Protein AF-A0A520GWT6-F1 (afdb_monomer_lite)

Sequence (81 aa):
LKDQATKLVKSKDIKAQRGVFAKLSNEMITAVKAKNLLNAPVYVQYCPMKKASWLSTEKSIKNPYYGSAMLSCGNVVETIK

Secondary structure (DSSP, 8-state):
-HHHHHHHHH---HHHHHHHHHHHHHHHHHHHHT----SS-EEEEEETTTTEEEEESSSS---SSSGGGGTT--EEEEEE-

pLDDT: mean 93.57, std 5.34, range [68.31, 98.5]

Structure (mmCIF, N/CA/C/O backbone):
data_AF-A0A520GWT6-F1
#
_entry.id   AF-A0A520GWT6-F1
#
loop_
_atom_site.group_PDB
_atom_site.id
_atom_site.type_symbol
_atom_site.label_atom_id
_atom_site.label_alt_id
_atom_site.label_comp_id
_atom_site.label_asym_id
_atom_site.label_entity_id
_atom_site.label_seq_id
_atom_site.pdbx_PDB_ins_code
_atom_site.Cartn_x
_atom_site.Cartn_y
_atom_site.Cartn_z
_atom_site.occupancy
_atom_site.B_iso_or_equiv
_atom_site.auth_seq_id
_atom_site.auth_comp_id
_atom_site.auth_asym_id
_atom_site.auth_atom_id
_atom_site.pdbx_PDB_model_num
ATOM 1 N N . LEU A 1 1 ? -6.027 10.379 -9.356 1.00 83.50 1 LEU A N 1
ATOM 2 C CA . LEU A 1 1 ? -6.506 8.980 -9.471 1.00 83.50 1 LEU A CA 1
ATOM 3 C C . LEU A 1 1 ? -6.413 8.424 -10.896 1.00 83.50 1 LEU A C 1
ATOM 5 O O . LEU A 1 1 ? -5.590 7.541 -11.120 1.00 83.50 1 LEU A O 1
ATOM 9 N N . LYS A 1 2 ? -7.191 8.929 -11.873 1.00 89.81 2 LYS A N 1
ATOM 10 C CA . LYS A 1 2 ? -7.222 8.400 -13.261 1.00 89.81 2 LYS A CA 1
ATOM 11 C C . LYS A 1 2 ? -5.842 8.342 -13.933 1.00 89.81 2 LYS A C 1
ATOM 13 O O . LYS A 1 2 ? -5.509 7.349 -14.580 1.00 89.81 2 LYS A O 1
ATOM 18 N N . ASP A 1 3 ? -5.016 9.362 -13.728 1.00 91.38 3 ASP A N 1
ATOM 19 C CA . ASP A 1 3 ? -3.693 9.444 -14.354 1.00 91.38 3 ASP A CA 1
ATOM 20 C C . ASP A 1 3 ? -2.723 8.387 -13.823 1.00 91.38 3 ASP A C 1
ATOM 22 O O . ASP A 1 3 ? -2.033 7.734 -14.607 1.00 91.38 3 ASP A O 1
ATOM 26 N N . GLN A 1 4 ? -2.689 8.171 -12.502 1.00 91.19 4 GLN A N 1
ATOM 27 C CA . GLN A 1 4 ? -1.837 7.138 -11.904 1.00 91.19 4 GLN A CA 1
ATOM 28 C C . GLN A 1 4 ? -2.315 5.740 -12.297 1.00 91.19 4 GLN A C 1
ATOM 30 O O . GLN A 1 4 ? -1.493 4.899 -12.650 1.00 91.19 4 GLN A O 1
ATOM 35 N N . ALA A 1 5 ? -3.630 5.502 -12.326 1.00 91.38 5 ALA A N 1
ATOM 36 C CA . ALA A 1 5 ? -4.187 4.237 -12.802 1.00 91.38 5 ALA A CA 1
ATOM 37 C C . ALA A 1 5 ? -3.803 3.964 -14.268 1.00 91.38 5 ALA A C 1
ATOM 39 O O . ALA A 1 5 ? -3.360 2.868 -14.608 1.00 91.38 5 ALA A O 1
ATOM 40 N N . THR A 1 6 ? -3.867 4.985 -15.126 1.00 93.81 6 THR A N 1
ATOM 41 C CA . THR A 1 6 ? -3.459 4.870 -16.534 1.00 93.81 6 THR A CA 1
ATOM 42 C C . THR A 1 6 ? -1.966 4.558 -16.664 1.00 93.81 6 THR A C 1
ATOM 44 O O . THR A 1 6 ? -1.582 3.683 -17.441 1.00 93.81 6 THR A O 1
ATOM 47 N N . LYS A 1 7 ? -1.109 5.239 -15.892 1.00 92.25 7 LYS A N 1
ATOM 48 C CA . LYS A 1 7 ? 0.342 4.981 -15.866 1.00 92.25 7 LYS A CA 1
ATOM 49 C C . LYS A 1 7 ? 0.668 3.574 -15.366 1.00 92.25 7 LYS A C 1
ATOM 51 O O . LYS A 1 7 ? 1.552 2.929 -15.925 1.00 92.25 7 LYS A O 1
ATOM 56 N N . LEU A 1 8 ? -0.056 3.097 -14.353 1.00 92.94 8 LEU A N 1
ATOM 57 C CA . LEU A 1 8 ? 0.112 1.761 -13.789 1.00 92.94 8 LEU A CA 1
ATOM 58 C C . LEU A 1 8 ? -0.155 0.684 -14.847 1.00 92.94 8 LEU A C 1
ATOM 60 O O . LEU A 1 8 ? 0.695 -0.173 -15.061 1.00 92.94 8 LEU A O 1
ATOM 64 N N . VAL A 1 9 ? -1.289 0.773 -15.551 1.00 93.75 9 VAL A N 1
ATOM 65 C CA . VAL A 1 9 ? -1.697 -0.220 -16.563 1.00 93.75 9 VAL A CA 1
ATOM 66 C C . VAL A 1 9 ? -0.813 -0.178 -17.815 1.00 93.75 9 VAL A C 1
ATOM 68 O O . VAL A 1 9 ? -0.553 -1.214 -18.418 1.00 93.75 9 VAL A O 1
ATOM 71 N N . LYS A 1 10 ? -0.321 1.002 -18.216 1.00 94.44 10 LYS A N 1
ATOM 72 C CA . LYS A 1 10 ? 0.533 1.142 -19.411 1.00 94.44 10 LYS A CA 1
ATOM 73 C C . LYS A 1 10 ? 1.977 0.680 -19.202 1.00 94.44 10 LYS A C 1
ATOM 75 O O . LYS A 1 10 ? 2.667 0.402 -20.182 1.00 94.44 10 LYS A O 1
ATOM 80 N N . SER A 1 11 ? 2.460 0.630 -17.961 1.00 94.19 11 SER A N 1
ATOM 81 C CA . SER A 1 11 ? 3.823 0.172 -17.682 1.00 94.19 11 SER A CA 1
ATOM 82 C C . SER A 1 11 ? 3.940 -1.337 -17.892 1.00 94.19 11 SER A C 1
ATOM 84 O O . SER A 1 11 ? 3.143 -2.092 -17.346 1.00 94.19 11 SER A O 1
ATOM 86 N N . LYS A 1 12 ? 4.969 -1.781 -18.622 1.00 94.69 12 LYS A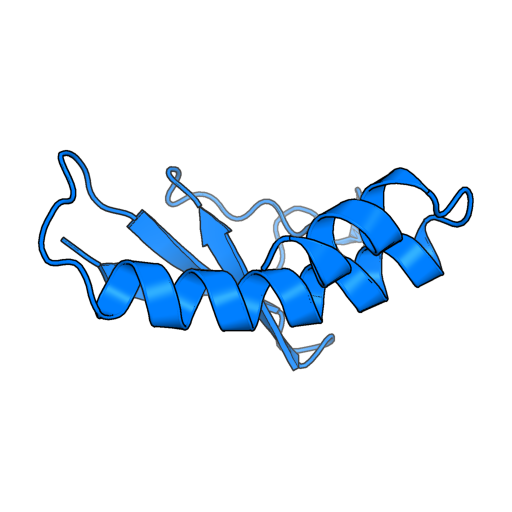 N 1
ATOM 87 C CA . LYS A 1 12 ? 5.338 -3.205 -18.750 1.00 94.69 12 LYS A CA 1
ATOM 88 C C . LYS A 1 12 ? 6.390 -3.651 -17.729 1.00 94.69 12 LYS A C 1
ATOM 90 O O . LYS A 1 12 ? 6.646 -4.841 -17.595 1.00 94.69 12 LYS A O 1
ATOM 95 N N . ASP A 1 13 ? 6.995 -2.705 -17.011 1.00 96.25 13 ASP A N 1
ATOM 96 C CA . ASP A 1 13 ? 7.996 -2.990 -15.985 1.00 96.25 13 ASP A CA 1
ATOM 97 C C . ASP A 1 13 ? 7.352 -3.024 -14.593 1.00 96.25 13 ASP A C 1
ATOM 99 O O . ASP A 1 13 ? 6.720 -2.056 -14.154 1.00 96.25 13 ASP A O 1
ATOM 103 N N . ILE A 1 14 ? 7.531 -4.141 -13.885 1.00 93.69 14 ILE A N 1
ATOM 104 C CA . ILE A 1 14 ? 6.925 -4.372 -12.567 1.00 93.69 14 ILE A CA 1
ATOM 105 C C . ILE A 1 14 ? 7.471 -3.424 -11.492 1.00 93.69 14 ILE A C 1
ATOM 107 O O . ILE A 1 14 ? 6.742 -3.044 -10.571 1.00 93.69 14 ILE A O 1
ATOM 111 N N . LYS A 1 15 ? 8.739 -2.999 -11.585 1.00 92.69 15 LYS A N 1
ATOM 112 C CA . LYS A 1 15 ? 9.319 -2.061 -10.610 1.00 92.69 15 LYS A CA 1
ATOM 113 C C . LYS A 1 15 ? 8.695 -0.676 -10.779 1.00 92.69 15 LYS A C 1
ATOM 115 O O . LYS A 1 15 ? 8.307 -0.059 -9.783 1.00 92.69 15 LYS A O 1
ATOM 120 N N . ALA A 1 16 ? 8.526 -0.226 -12.018 1.00 94.94 16 ALA A N 1
ATOM 121 C CA . ALA A 1 16 ? 7.828 1.003 -12.362 1.00 94.94 16 ALA A CA 1
ATOM 122 C C . ALA A 1 16 ? 6.350 0.938 -11.949 1.00 94.94 16 ALA A C 1
ATOM 124 O O . ALA A 1 16 ? 5.866 1.869 -11.302 1.00 94.94 16 ALA A O 1
ATOM 125 N N . GLN A 1 17 ? 5.661 -0.183 -12.208 1.00 96.31 17 GLN A N 1
ATOM 126 C CA . GLN A 1 17 ? 4.285 -0.399 -11.745 1.00 96.31 17 GLN A CA 1
ATOM 127 C C . GLN A 1 17 ? 4.176 -0.247 -10.224 1.00 96.31 17 GLN A C 1
ATOM 129 O O . GLN A 1 17 ? 3.367 0.541 -9.742 1.00 96.31 17 GLN A O 1
ATOM 134 N N . ARG A 1 18 ? 5.040 -0.916 -9.453 1.00 95.81 18 ARG A N 1
ATOM 135 C CA . ARG A 1 18 ? 5.070 -0.809 -7.982 1.00 95.81 18 ARG A CA 1
ATOM 136 C C . ARG A 1 18 ? 5.311 0.621 -7.492 1.00 95.81 18 ARG A C 1
ATOM 138 O O . ARG A 1 18 ? 4.739 1.029 -6.483 1.00 95.81 18 ARG A O 1
ATOM 145 N N . GLY A 1 19 ? 6.139 1.393 -8.197 1.00 94.62 19 GLY A N 1
ATOM 146 C CA . GLY A 1 19 ? 6.359 2.810 -7.900 1.00 94.62 19 GLY A CA 1
ATOM 147 C C . GLY A 1 19 ? 5.111 3.667 -8.126 1.00 94.62 19 GLY A C 1
ATOM 148 O O . GLY A 1 19 ? 4.767 4.491 -7.277 1.00 94.62 19 GLY A O 1
ATOM 149 N N . VAL A 1 20 ? 4.404 3.453 -9.239 1.00 96.50 20 VAL A N 1
ATOM 150 C CA . VAL A 1 20 ? 3.135 4.142 -9.532 1.00 96.50 20 VAL A CA 1
ATOM 151 C C . VAL A 1 20 ? 2.035 3.706 -8.560 1.00 96.50 20 VAL A C 1
ATOM 153 O O . VAL A 1 20 ? 1.278 4.546 -8.077 1.00 96.50 20 VAL A O 1
ATOM 156 N N . PHE A 1 21 ? 1.985 2.420 -8.211 1.00 96.94 21 PHE A N 1
ATOM 157 C CA . PHE A 1 21 ? 1.016 1.864 -7.270 1.00 96.94 21 PHE A CA 1
ATOM 158 C C . PHE A 1 21 ? 1.103 2.516 -5.886 1.00 96.94 21 PHE A C 1
ATOM 160 O O . PHE A 1 21 ? 0.066 2.822 -5.303 1.00 96.94 21 PHE A O 1
ATOM 167 N N . ALA A 1 22 ? 2.308 2.805 -5.384 1.00 96.44 22 ALA A N 1
ATOM 168 C CA . ALA A 1 22 ? 2.475 3.522 -4.118 1.00 96.44 22 ALA A CA 1
ATOM 169 C C . ALA A 1 22 ? 1.833 4.924 -4.154 1.00 96.44 22 ALA A C 1
ATOM 171 O O . ALA A 1 22 ? 1.159 5.328 -3.209 1.00 96.44 22 ALA A O 1
ATOM 172 N N . LYS A 1 23 ? 1.987 5.654 -5.270 1.00 95.88 23 LYS A N 1
ATOM 173 C CA . LYS A 1 23 ? 1.368 6.980 -5.451 1.00 95.88 23 LYS A CA 1
ATOM 174 C C . LYS A 1 23 ? -0.153 6.881 -5.535 1.00 95.88 23 LYS A C 1
ATOM 176 O O . LYS A 1 23 ? -0.851 7.600 -4.827 1.00 95.88 23 LYS A O 1
ATOM 181 N N . LEU A 1 24 ? -0.653 5.959 -6.361 1.00 96.56 24 LEU A N 1
ATOM 182 C CA . LEU A 1 24 ? -2.086 5.701 -6.501 1.00 96.56 24 LEU A CA 1
ATOM 183 C C . LEU A 1 24 ? -2.717 5.309 -5.158 1.00 96.56 24 LEU A C 1
ATOM 185 O O . LEU A 1 24 ? -3.797 5.786 -4.827 1.00 96.56 24 LEU A O 1
ATOM 189 N N . SER A 1 25 ? -2.030 4.474 -4.378 1.00 97.00 25 SER A N 1
ATOM 190 C CA . SER A 1 25 ? -2.497 4.022 -3.068 1.00 97.00 25 SER A CA 1
ATOM 191 C C . SER A 1 25 ? -2.674 5.177 -2.090 1.00 97.00 25 SER A C 1
ATOM 193 O O . SER A 1 25 ? -3.707 5.247 -1.433 1.00 97.00 25 SER A O 1
ATOM 195 N N . ASN A 1 26 ? -1.727 6.118 -2.032 1.00 95.88 26 ASN A N 1
ATOM 196 C CA . ASN A 1 26 ? -1.863 7.305 -1.184 1.00 95.88 26 ASN A CA 1
ATOM 197 C C . ASN A 1 26 ? -3.088 8.146 -1.576 1.00 95.88 26 ASN A C 1
ATOM 199 O O . ASN A 1 26 ? -3.885 8.500 -0.710 1.00 95.88 26 ASN A O 1
ATOM 203 N N . GLU A 1 27 ? -3.280 8.407 -2.875 1.00 95.25 27 GLU A N 1
ATOM 204 C CA . GLU A 1 27 ? -4.455 9.140 -3.370 1.00 95.25 27 GLU A CA 1
ATOM 205 C C . GLU A 1 27 ? -5.770 8.415 -3.026 1.00 95.25 27 GLU A C 1
ATOM 207 O O . GLU A 1 27 ? -6.748 9.050 -2.628 1.00 95.25 27 GLU A O 1
ATOM 212 N N . MET A 1 28 ? -5.793 7.082 -3.143 1.00 93.94 28 MET A N 1
ATOM 213 C CA . MET A 1 28 ? -6.957 6.260 -2.801 1.00 93.94 28 MET A CA 1
ATOM 214 C C . MET 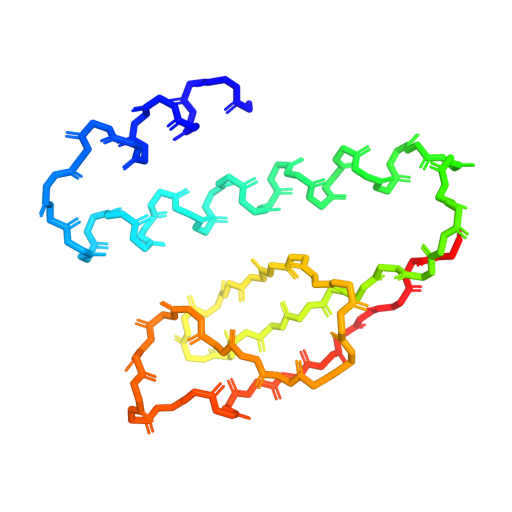A 1 28 ? -7.261 6.272 -1.303 1.00 93.94 28 MET A C 1
ATOM 216 O O . MET A 1 28 ? -8.425 6.399 -0.934 1.00 93.94 28 MET A O 1
ATOM 220 N N . ILE A 1 29 ? -6.246 6.174 -0.439 1.00 95.06 29 ILE A N 1
ATOM 221 C CA . ILE A 1 29 ? -6.425 6.252 1.019 1.00 95.06 29 ILE A CA 1
ATOM 222 C C . ILE A 1 29 ? -7.069 7.590 1.391 1.00 95.06 29 ILE A C 1
ATOM 224 O O . ILE A 1 29 ? -8.062 7.604 2.116 1.00 95.06 29 ILE A O 1
ATOM 228 N N . THR A 1 30 ? -6.559 8.705 0.859 1.00 94.00 30 THR A N 1
ATOM 229 C CA . THR A 1 30 ? -7.150 10.033 1.087 1.00 94.00 30 THR A CA 1
ATOM 230 C C . THR A 1 30 ? -8.603 10.091 0.615 1.00 94.00 30 THR A C 1
ATOM 232 O O . THR A 1 30 ? -9.465 10.570 1.349 1.00 94.00 30 THR A O 1
ATOM 235 N N . ALA A 1 31 ? -8.892 9.572 -0.581 1.00 92.75 31 ALA A N 1
ATOM 236 C CA . ALA A 1 31 ? -10.242 9.581 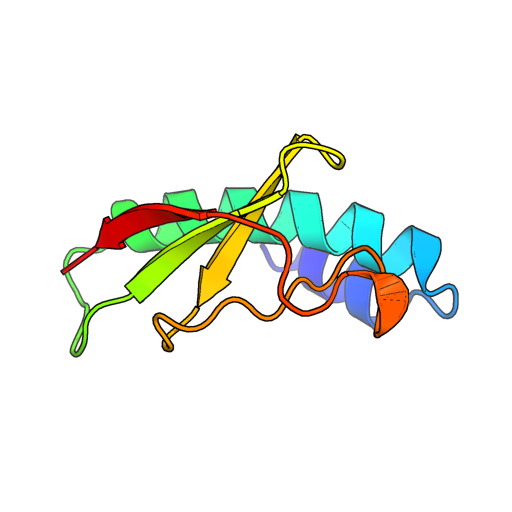-1.136 1.00 92.75 31 ALA A CA 1
ATOM 237 C C . ALA A 1 31 ? -11.229 8.734 -0.316 1.00 92.75 31 ALA A C 1
ATOM 239 O O . ALA A 1 31 ? -12.360 9.164 -0.098 1.00 92.75 31 ALA A O 1
ATOM 240 N N . VAL A 1 32 ? -10.808 7.554 0.149 1.00 91.75 32 VAL A N 1
ATOM 241 C CA . VAL A 1 32 ? -11.642 6.669 0.973 1.00 91.75 32 VAL A CA 1
ATOM 242 C C . VAL A 1 32 ? -11.901 7.287 2.340 1.00 91.75 32 VAL A C 1
ATOM 244 O O . VAL A 1 32 ? -13.046 7.330 2.765 1.00 91.75 32 VAL A O 1
ATOM 247 N N . LYS A 1 33 ? -10.884 7.854 2.997 1.00 90.69 33 LYS A N 1
ATOM 248 C CA . LYS A 1 33 ? -11.071 8.543 4.284 1.00 90.69 33 LYS A CA 1
ATOM 249 C C . LYS A 1 33 ? -12.010 9.744 4.201 1.00 90.69 33 LYS A C 1
ATOM 251 O O . LYS A 1 33 ? -12.685 10.057 5.171 1.00 90.69 33 LYS A O 1
ATOM 256 N N . ALA A 1 34 ? -12.050 10.424 3.057 1.00 90.12 34 ALA A N 1
ATOM 257 C CA . ALA A 1 34 ? -12.961 11.543 2.841 1.00 90.12 34 ALA A CA 1
ATOM 258 C C . ALA A 1 34 ? -14.426 11.105 2.654 1.00 90.12 34 ALA A C 1
ATOM 260 O O . ALA A 1 34 ? -15.324 11.945 2.704 1.00 90.12 34 ALA A O 1
ATOM 261 N N . LYS A 1 35 ? -14.686 9.815 2.405 1.00 79.25 35 LYS A N 1
ATOM 262 C CA . LYS A 1 35 ? -16.026 9.278 2.161 1.00 79.25 35 LYS A CA 1
ATOM 263 C C . LYS A 1 35 ? -16.401 8.277 3.256 1.00 79.25 35 LYS A C 1
ATOM 265 O O . LYS A 1 35 ? -15.966 7.135 3.222 1.00 79.25 35 LYS A O 1
ATOM 270 N N . ASN A 1 36 ? -17.301 8.670 4.158 1.00 68.31 36 ASN A N 1
ATOM 271 C CA . ASN A 1 36 ? -17.907 7.797 5.182 1.00 68.31 36 ASN A CA 1
ATOM 272 C C . ASN A 1 36 ? -18.927 6.792 4.597 1.00 68.31 36 ASN A C 1
ATOM 274 O O . ASN A 1 36 ? -20.012 6.605 5.137 1.00 68.31 36 ASN A O 1
ATOM 278 N N . LEU A 1 37 ? -18.630 6.187 3.447 1.00 68.81 37 LEU A N 1
ATOM 279 C CA . LEU A 1 37 ? -19.542 5.291 2.727 1.00 68.81 37 LEU A CA 1
ATOM 280 C C . LEU A 1 37 ? -18.882 3.929 2.505 1.00 68.81 37 LEU A C 1
ATOM 282 O O . LEU A 1 37 ? -18.703 3.489 1.368 1.00 68.81 37 LEU A O 1
ATOM 286 N N . LEU A 1 38 ? -18.478 3.283 3.597 1.00 82.12 38 LEU A N 1
ATOM 287 C CA . LEU A 1 38 ? -17.956 1.925 3.568 1.00 82.12 38 LEU A CA 1
ATOM 288 C C . LEU A 1 38 ? -19.020 0.946 4.064 1.00 82.12 38 LEU A C 1
ATOM 290 O O . LEU A 1 38 ? -19.562 1.082 5.152 1.00 82.12 38 LEU A O 1
ATOM 294 N N . ASN A 1 39 ? -19.300 -0.072 3.251 1.00 85.88 39 ASN A N 1
ATOM 295 C CA . ASN A 1 39 ? -20.209 -1.165 3.619 1.00 85.88 39 ASN A CA 1
ATOM 296 C C . ASN A 1 39 ? -19.499 -2.262 4.432 1.00 85.88 39 ASN A C 1
ATOM 298 O O . ASN A 1 39 ? -20.139 -3.182 4.935 1.00 85.88 39 ASN A O 1
ATOM 302 N N . ALA A 1 40 ? -18.169 -2.203 4.505 1.00 89.81 40 ALA A N 1
ATOM 303 C CA . ALA A 1 40 ? -17.321 -3.137 5.228 1.00 89.81 40 ALA A CA 1
ATOM 304 C C . ALA A 1 40 ? -16.001 -2.448 5.613 1.00 89.81 40 ALA A C 1
ATOM 306 O O . ALA A 1 40 ? -15.586 -1.514 4.921 1.00 89.81 40 ALA A O 1
ATOM 307 N N . PRO A 1 41 ? -15.307 -2.921 6.666 1.00 92.69 41 PRO A N 1
ATOM 308 C CA . PRO A 1 41 ? -14.028 -2.356 7.064 1.00 92.69 41 PRO A CA 1
ATOM 309 C C . PRO A 1 41 ? -12.986 -2.426 5.944 1.00 92.69 41 PRO A C 1
ATOM 311 O O . PRO A 1 41 ? -12.830 -3.457 5.286 1.00 92.69 41 PRO A O 1
ATOM 314 N N . VAL A 1 42 ? -12.224 -1.347 5.783 1.00 95.44 42 VAL A N 1
ATOM 315 C CA . VAL A 1 42 ? -11.062 -1.290 4.891 1.00 95.44 42 VAL A CA 1
ATOM 316 C C . VAL A 1 42 ? -9.810 -1.047 5.726 1.00 95.44 42 VAL A C 1
ATOM 318 O O . VAL A 1 42 ? -9.757 -0.153 6.568 1.00 95.44 42 VAL A O 1
ATOM 321 N N . TYR A 1 43 ? -8.776 -1.844 5.491 1.00 97.12 43 TYR A N 1
ATOM 322 C CA . TYR A 1 43 ? -7.517 -1.793 6.223 1.00 97.12 43 TYR A CA 1
ATOM 323 C C . TYR A 1 43 ? -6.483 -0.983 5.450 1.00 97.12 43 TYR A C 1
ATOM 325 O O . TYR A 1 43 ? -6.215 -1.267 4.281 1.00 97.12 43 TYR A O 1
ATOM 333 N N . VAL A 1 44 ? -5.850 -0.019 6.118 1.00 97.62 44 VAL A N 1
ATOM 334 C CA . VAL A 1 44 ? -4.627 0.607 5.611 1.00 97.62 44 VAL A CA 1
ATOM 335 C C . VAL A 1 44 ? -3.456 -0.244 6.079 1.00 97.62 44 VAL A C 1
ATOM 337 O O . VAL A 1 44 ? -3.192 -0.368 7.278 1.00 97.62 44 VAL A O 1
ATOM 340 N N . GLN A 1 45 ? -2.761 -0.851 5.127 1.00 98.50 45 GLN A N 1
ATOM 341 C CA . GLN A 1 45 ? -1.576 -1.665 5.360 1.00 98.50 45 GLN A CA 1
ATOM 342 C C . GLN A 1 45 ? -0.324 -0.888 4.946 1.00 98.50 45 GLN A C 1
ATOM 344 O O . GLN A 1 45 ? -0.379 -0.055 4.042 1.00 98.50 45 GLN A O 1
ATOM 349 N N . TYR A 1 46 ? 0.801 -1.139 5.612 1.00 98.19 46 TYR A N 1
ATOM 350 C CA . TYR A 1 46 ? 2.044 -0.391 5.438 1.00 98.19 46 TYR A CA 1
ATOM 351 C C . TYR A 1 46 ? 3.262 -1.307 5.337 1.00 98.19 46 TYR A C 1
ATOM 353 O O . TYR A 1 46 ? 3.415 -2.264 6.100 1.00 98.19 46 TYR A O 1
ATOM 361 N N . CYS A 1 47 ? 4.164 -0.968 4.414 1.00 97.69 47 CYS A N 1
ATOM 362 C CA . CYS A 1 47 ? 5.464 -1.607 4.264 1.00 97.69 47 CYS A CA 1
ATOM 363 C C . CYS A 1 47 ? 6.569 -0.658 4.767 1.00 97.69 47 CYS A C 1
ATOM 365 O O . CYS A 1 47 ? 6.836 0.351 4.104 1.00 97.69 47 CYS A O 1
ATOM 367 N N . PRO A 1 48 ? 7.268 -0.980 5.876 1.00 95.69 48 PRO A N 1
ATOM 368 C CA . PRO A 1 48 ? 8.301 -0.107 6.439 1.00 95.69 48 PRO A CA 1
ATOM 369 C C . PRO A 1 48 ? 9.533 0.036 5.538 1.00 95.69 48 PRO A C 1
ATOM 371 O O . PRO A 1 48 ? 10.143 1.100 5.502 1.00 95.69 48 PRO A O 1
ATOM 374 N N . MET A 1 49 ? 9.867 -0.995 4.756 1.00 94.62 49 MET A N 1
ATOM 375 C CA . MET A 1 49 ? 11.015 -0.963 3.842 1.00 94.62 49 MET A CA 1
ATOM 376 C C . MET A 1 49 ? 10.772 -0.058 2.634 1.00 94.62 49 MET A C 1
ATOM 378 O O . MET A 1 49 ? 11.647 0.710 2.240 1.00 94.62 49 MET A O 1
ATOM 382 N N . LYS A 1 50 ? 9.569 -0.127 2.047 1.00 94.56 50 LYS A N 1
ATOM 383 C CA . LYS A 1 50 ? 9.204 0.706 0.895 1.00 94.56 50 LYS A CA 1
ATOM 384 C C . LYS A 1 50 ? 8.744 2.109 1.302 1.00 94.56 50 LYS A C 1
ATOM 386 O O . LYS A 1 50 ? 8.701 2.986 0.443 1.00 94.56 50 LYS A O 1
ATOM 391 N N . LYS A 1 51 ? 8.406 2.305 2.582 1.00 96.31 51 LYS A N 1
ATOM 392 C CA . LYS A 1 51 ? 7.753 3.507 3.120 1.00 96.31 51 LYS A CA 1
ATOM 393 C C . LYS A 1 51 ? 6.478 3.857 2.348 1.00 96.31 51 LYS A C 1
ATOM 395 O O . LYS A 1 51 ? 6.278 4.994 1.931 1.00 96.31 51 LYS A O 1
ATOM 400 N N . ALA A 1 52 ? 5.642 2.848 2.110 1.00 97.38 52 ALA A N 1
ATOM 401 C CA . ALA A 1 52 ? 4.435 2.980 1.303 1.00 97.38 52 ALA A CA 1
ATOM 402 C C . ALA A 1 52 ? 3.260 2.218 1.922 1.00 97.38 52 ALA A C 1
ATOM 404 O O . ALA A 1 52 ? 3.442 1.127 2.473 1.00 97.38 52 ALA A O 1
ATOM 405 N N . SER A 1 53 ? 2.066 2.791 1.777 1.00 98.00 53 SER A N 1
ATOM 406 C CA . SER A 1 53 ? 0.805 2.227 2.261 1.00 98.00 53 SER A CA 1
ATOM 407 C C . SER A 1 53 ? -0.081 1.759 1.110 1.00 98.00 53 SER A C 1
ATOM 409 O O . SER A 1 53 ? 0.111 2.180 -0.031 1.00 98.00 53 SER A O 1
ATOM 411 N N . TRP A 1 54 ? -1.046 0.888 1.402 1.00 97.94 54 TRP A N 1
ATOM 412 C CA . TRP A 1 54 ? -2.109 0.477 0.481 1.00 97.94 54 TRP A CA 1
ATOM 413 C C . TRP A 1 54 ? -3.395 0.129 1.234 1.00 97.94 54 TRP A C 1
ATOM 415 O O . TRP A 1 54 ? -3.384 -0.041 2.452 1.00 97.94 54 TRP A O 1
ATOM 425 N N . LEU A 1 55 ? -4.505 0.042 0.500 1.00 96.50 55 LEU A N 1
ATOM 426 C CA . LEU A 1 55 ? -5.798 -0.398 1.024 1.00 96.50 55 LEU A CA 1
ATOM 427 C C . LEU A 1 55 ? -5.990 -1.897 0.786 1.00 96.50 55 LEU A C 1
ATOM 429 O O . LEU A 1 55 ? -5.628 -2.411 -0.272 1.00 96.50 55 LEU A O 1
ATOM 433 N N . SER A 1 56 ? -6.604 -2.576 1.748 1.00 96.50 56 SER A N 1
ATOM 434 C CA . SER A 1 56 ? -6.996 -3.980 1.653 1.00 96.50 56 SER A CA 1
ATOM 435 C C . SER A 1 56 ? -8.369 -4.184 2.284 1.00 96.50 56 SER A C 1
ATOM 437 O O . SER A 1 56 ? -8.682 -3.578 3.305 1.00 96.50 56 SER A O 1
ATOM 439 N N . THR A 1 57 ? -9.182 -5.061 1.704 1.00 95.12 57 THR A N 1
ATOM 440 C CA . THR A 1 57 ? -10.426 -5.554 2.321 1.00 95.12 57 THR A CA 1
ATOM 441 C C . THR A 1 57 ? -10.172 -6.722 3.277 1.00 95.12 57 THR A C 1
ATOM 443 O O . THR A 1 57 ? -11.044 -7.101 4.049 1.00 95.12 57 THR A O 1
ATOM 446 N N . GLU A 1 58 ? -8.965 -7.286 3.256 1.00 95.56 58 GLU A N 1
ATOM 447 C CA . GLU A 1 58 ? -8.528 -8.363 4.139 1.00 95.56 58 GLU A CA 1
ATOM 448 C C . GLU A 1 58 ? -7.559 -7.829 5.202 1.00 95.56 58 GLU A C 1
ATOM 450 O O . GLU A 1 58 ? -6.672 -7.023 4.900 1.00 95.56 58 GLU A O 1
ATOM 455 N N . LYS A 1 59 ? -7.670 -8.328 6.440 1.00 95.69 59 LYS A N 1
ATOM 456 C CA . LYS A 1 59 ? -6.721 -8.003 7.520 1.00 95.69 59 LYS A CA 1
ATOM 457 C C . LYS A 1 59 ? -5.352 -8.670 7.318 1.00 95.69 59 LYS A C 1
ATOM 459 O O . LYS A 1 59 ? -4.348 -8.150 7.798 1.00 95.69 59 LYS A O 1
ATOM 464 N N . SER A 1 60 ? -5.297 -9.805 6.616 1.00 96.75 60 SER A N 1
ATOM 465 C CA . SER A 1 60 ? -4.044 -10.478 6.257 1.00 96.75 60 SER A CA 1
ATOM 466 C C . SER A 1 60 ? -3.185 -9.608 5.339 1.00 96.75 60 SER A C 1
ATOM 468 O O . SER A 1 60 ? -3.683 -8.999 4.390 1.00 96.75 60 SER A O 1
ATOM 470 N N . ILE A 1 61 ? -1.880 -9.568 5.611 1.00 97.50 61 ILE A N 1
ATOM 471 C CA . ILE A 1 61 ? -0.922 -8.808 4.807 1.00 97.50 61 ILE A CA 1
ATOM 472 C C . ILE A 1 61 ? -0.589 -9.577 3.526 1.00 97.50 61 ILE A C 1
ATOM 474 O O . ILE A 1 61 ? -0.153 -10.727 3.582 1.00 97.50 61 ILE A O 1
ATOM 478 N N . LYS A 1 62 ? -0.760 -8.908 2.381 1.00 96.31 62 LYS A N 1
ATOM 479 C CA . LYS A 1 62 ? -0.292 -9.341 1.055 1.00 96.31 62 LYS A CA 1
ATOM 480 C C . LYS A 1 62 ? 0.492 -8.194 0.412 1.00 96.31 62 LYS A C 1
ATOM 482 O O . LYS A 1 62 ? -0.062 -7.373 -0.314 1.00 96.31 62 LYS A O 1
ATOM 487 N N . ASN A 1 63 ? 1.777 -8.095 0.738 1.00 96.94 63 ASN A N 1
ATOM 488 C CA . ASN A 1 63 ? 2.648 -6.991 0.351 1.00 96.94 63 ASN A CA 1
ATOM 489 C C . ASN A 1 63 ? 2.924 -6.979 -1.170 1.00 96.94 63 ASN A C 1
ATOM 491 O O . ASN A 1 63 ? 3.552 -7.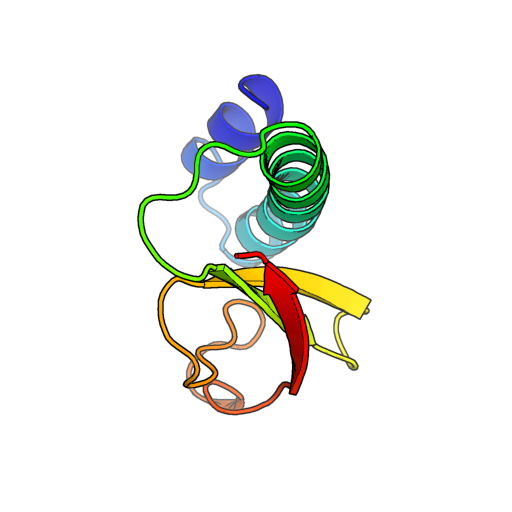905 -1.694 1.00 96.94 63 ASN A O 1
ATOM 495 N N . PRO A 1 64 ? 2.543 -5.910 -1.893 1.00 95.56 64 PRO A N 1
ATOM 496 C CA . PRO A 1 64 ? 2.669 -5.854 -3.349 1.00 95.56 64 PRO A CA 1
ATOM 497 C C . PRO A 1 64 ? 4.081 -5.493 -3.846 1.00 95.56 64 PRO A C 1
ATOM 499 O O . PRO A 1 64 ? 4.360 -5.576 -5.046 1.00 95.56 64 PRO A O 1
ATOM 502 N N . TYR A 1 65 ? 4.991 -5.074 -2.961 1.00 95.69 65 TYR A N 1
ATOM 503 C CA . TYR A 1 65 ? 6.241 -4.409 -3.349 1.00 95.69 65 TYR A CA 1
ATOM 504 C C . TYR A 1 65 ? 7.422 -5.355 -3.591 1.00 95.69 65 TYR A C 1
ATOM 506 O O . TYR A 1 65 ? 8.320 -5.014 -4.365 1.00 95.69 65 TYR A O 1
ATOM 514 N N . TYR A 1 66 ? 7.413 -6.543 -2.987 1.00 92.50 66 TYR A N 1
ATOM 515 C CA . TYR A 1 66 ? 8.566 -7.456 -2.988 1.00 92.50 66 TYR A CA 1
ATOM 516 C C . TYR A 1 66 ? 8.231 -8.888 -3.434 1.00 92.50 66 TYR A C 1
ATOM 518 O O . TYR A 1 66 ? 9.091 -9.763 -3.393 1.00 92.50 66 TYR A O 1
ATOM 526 N N . GLY A 1 67 ? 7.017 -9.127 -3.941 1.00 89.62 67 GLY A N 1
ATOM 527 C CA . GLY A 1 67 ? 6.606 -10.446 -4.430 1.00 89.62 67 GLY A CA 1
ATOM 528 C C . GLY A 1 67 ? 6.579 -11.498 -3.320 1.00 89.62 67 GLY A C 1
ATOM 529 O O . GLY A 1 67 ? 6.326 -11.174 -2.161 1.00 89.62 67 GLY A O 1
ATOM 530 N N . SER A 1 68 ? 6.853 -12.756 -3.672 1.00 91.62 68 SER A N 1
ATOM 531 C CA . SER A 1 68 ? 6.800 -13.888 -2.735 1.00 91.62 68 SER A CA 1
ATOM 532 C C . SER A 1 68 ? 7.782 -13.761 -1.570 1.00 91.62 68 SER A C 1
ATOM 534 O O . SER A 1 68 ? 7.457 -14.185 -0.466 1.00 91.62 68 SER A O 1
ATOM 536 N N . ALA A 1 69 ? 8.938 -13.122 -1.780 1.00 91.69 69 ALA A N 1
ATOM 537 C CA . ALA A 1 69 ? 9.990 -13.001 -0.770 1.00 91.69 69 ALA A CA 1
ATOM 538 C C . ALA A 1 69 ? 9.543 -12.272 0.508 1.00 91.69 69 ALA A C 1
ATOM 540 O O . ALA A 1 69 ? 10.114 -12.495 1.570 1.00 91.69 69 ALA A O 1
ATOM 541 N N . MET A 1 70 ? 8.544 -11.388 0.419 1.00 93.56 70 MET A N 1
ATOM 542 C CA . MET A 1 70 ? 8.045 -10.629 1.572 1.00 93.56 70 MET A CA 1
ATOM 543 C C . MET A 1 70 ? 6.522 -10.488 1.550 1.00 93.56 70 MET A C 1
ATOM 545 O O . MET A 1 70 ? 5.991 -9.493 2.039 1.00 93.56 70 MET A O 1
ATOM 549 N N . LEU A 1 71 ? 5.812 -11.463 0.973 1.00 94.19 71 LEU A N 1
ATOM 550 C CA . LEU A 1 71 ? 4.365 -11.378 0.758 1.00 94.19 71 LEU A CA 1
ATOM 551 C C . LEU A 1 71 ? 3.591 -11.128 2.062 1.00 94.19 71 LEU A C 1
ATOM 553 O O . LEU A 1 71 ? 2.636 -10.364 2.059 1.00 94.19 71 LEU A O 1
ATOM 557 N N . SER A 1 72 ? 4.029 -11.703 3.181 1.00 95.81 72 SER A N 1
ATOM 558 C CA . SER A 1 72 ? 3.411 -11.525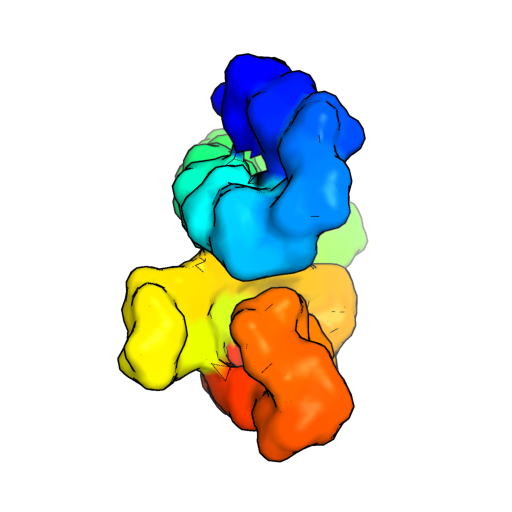 4.502 1.00 95.81 72 SER A CA 1
ATOM 559 C C . SER A 1 72 ? 4.011 -10.382 5.334 1.00 95.81 72 SER A C 1
ATOM 561 O O . SER A 1 72 ? 3.582 -10.155 6.462 1.00 95.81 72 SER A O 1
ATOM 563 N N . CYS A 1 73 ? 5.001 -9.648 4.813 1.00 96.69 73 CYS A N 1
ATOM 564 C CA . CYS A 1 73 ? 5.698 -8.601 5.560 1.00 96.69 73 CYS A CA 1
ATOM 565 C C . CYS A 1 73 ? 4.960 -7.260 5.478 1.00 96.69 73 CYS A C 1
ATOM 567 O O . CYS A 1 73 ? 4.785 -6.697 4.396 1.00 96.69 73 CYS A O 1
ATOM 569 N N . GLY A 1 74 ? 4.587 -6.698 6.622 1.00 96.19 74 GLY A N 1
ATOM 570 C CA . GLY A 1 74 ? 3.927 -5.400 6.723 1.00 96.19 74 GLY A CA 1
ATOM 571 C C . GLY A 1 74 ? 3.059 -5.330 7.970 1.00 96.19 74 GLY A 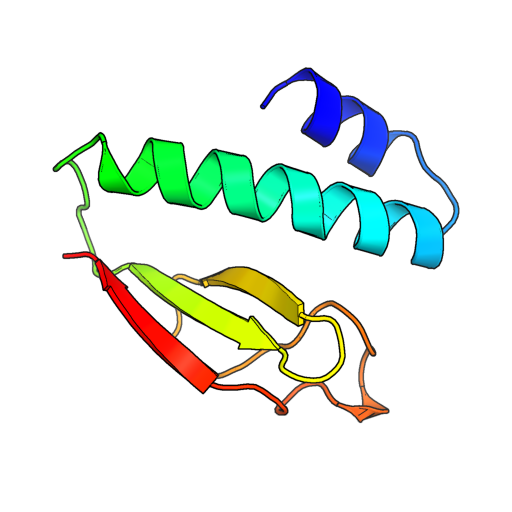C 1
ATOM 572 O O . GLY A 1 74 ? 2.976 -6.296 8.722 1.00 96.19 74 GLY A O 1
ATOM 573 N N . ASN A 1 75 ? 2.412 -4.188 8.182 1.00 97.88 75 ASN A N 1
ATOM 574 C CA . ASN A 1 75 ? 1.537 -3.969 9.333 1.00 97.88 75 ASN A CA 1
ATOM 575 C C . ASN A 1 75 ? 0.223 -3.329 8.895 1.00 97.88 75 ASN A C 1
ATOM 577 O O . ASN A 1 75 ? 0.218 -2.482 8.003 1.00 97.88 75 ASN A O 1
ATOM 581 N N . VAL A 1 76 ? -0.876 -3.687 9.556 1.00 98.00 76 VAL A N 1
ATOM 582 C CA . VAL A 1 76 ? -2.107 -2.891 9.508 1.00 98.00 76 VAL A CA 1
ATOM 583 C C . VAL A 1 76 ? -1.884 -1.682 10.410 1.00 98.00 76 VAL A C 1
ATOM 585 O O . VAL A 1 76 ? -1.666 -1.849 11.607 1.00 98.00 76 VAL A O 1
ATOM 588 N N . VAL A 1 77 ? -1.906 -0.481 9.839 1.00 97.81 77 VAL A N 1
ATOM 589 C CA . VAL A 1 77 ? -1.682 0.771 10.583 1.00 97.81 77 VAL A CA 1
ATOM 590 C C . VAL A 1 77 ? -2.982 1.495 10.906 1.00 97.81 77 VAL A C 1
ATOM 592 O O . VAL A 1 77 ? -3.013 2.327 11.805 1.00 97.81 77 VAL A O 1
ATOM 595 N N . GLU A 1 78 ? -4.065 1.167 10.203 1.00 96.62 78 GLU A N 1
ATOM 596 C CA . GLU A 1 78 ? -5.369 1.786 10.413 1.00 96.62 78 GLU A CA 1
ATOM 597 C C . GLU A 1 78 ? -6.490 0.877 9.908 1.00 96.62 78 GLU A C 1
ATOM 599 O O . GLU A 1 78 ? -6.312 0.104 8.964 1.00 96.62 78 GLU A O 1
ATOM 604 N N . THR A 1 79 ? -7.659 0.973 10.538 1.00 95.94 79 THR A N 1
ATOM 605 C CA . THR A 1 79 ? -8.899 0.336 10.079 1.00 95.94 79 THR A CA 1
ATOM 606 C C . THR A 1 79 ? -9.948 1.422 9.893 1.00 95.94 79 THR A C 1
ATOM 608 O O . THR A 1 79 ? -10.339 2.063 10.866 1.00 95.94 79 THR A O 1
ATOM 611 N N . ILE A 1 80 ? -10.389 1.617 8.655 1.00 92.69 80 ILE A N 1
ATOM 612 C CA . ILE A 1 80 ? -11.446 2.554 8.274 1.00 92.69 80 ILE A CA 1
ATOM 613 C C . ILE A 1 80 ? -12.768 1.779 8.308 1.00 92.69 80 ILE A C 1
ATOM 615 O O . ILE A 1 80 ? -12.836 0.674 7.762 1.00 92.69 80 ILE A O 1
ATOM 619 N N . LYS A 1 81 ? -13.782 2.316 8.988 1.00 87.62 81 LYS A N 1
ATOM 620 C CA . LYS A 1 81 ? -15.106 1.703 9.159 1.00 87.62 81 LYS A CA 1
ATOM 621 C C . LYS A 1 81 ? -16.187 2.630 8.639 1.00 87.62 81 LYS A C 1
ATOM 623 O O . LYS A 1 81 ? -15.995 3.856 8.782 1.00 87.62 81 LYS A O 1
#

Radius of gyration: 12.79 Å; chains: 1; bounding box: 31×25×30 Å

Foldseek 3Di:
DVVLVVQLVPDPDLQSNLVSQQVVQVVVVVVVLVDLDDPAKKFWKAAPVVRGIHIDSDQQAQDSNPPPVQRRHTHGPDIRD